Protein AF-A0A399X4R3-F1 (afdb_monomer_lite)

Sequence (99 aa):
MFGALAFILGLRTQLQGGKPYWKYVGLLILILGAYAGFGPFYNVVGGSFEAIAYKDLLRGRGQKIMIAHWAGFWLPVSLILIGLLSEFAIRRRTDRSEF

Secondary structure (DSSP, 8-state):
-HHHHHHHHHHHHHHTT--THHHHHHHHHHHHHHHHHHHHHHHHH-SSHHHHHHHHTS-TTHHHHHHHHHHHHHHHHHHHHHHHHHHHHHHHHHHHH--

Foldseek 3Di:
DVLLVLLVVLLVCVVVVHDSPSNVVSLVVLVVQLVVLVVVLCVLCDPDPVVNVVVVVDDDPSVVVNVVSVCSNVVSVVSNVVSVVVVVVVVVVVVVVVD

Radius of gyration: 18.06 Å; chains: 1; bounding box: 40×26×47 Å

pLDDT: mean 70.84, std 12.09, range [47.88, 86.44]

Structure (mmCIF, N/CA/C/O backbone):
data_AF-A0A399X4R3-F1
#
_entry.id   AF-A0A399X4R3-F1
#
loop_
_atom_site.group_PDB
_atom_site.id
_atom_site.type_symbol
_atom_site.label_atom_id
_atom_site.label_alt_id
_atom_site.label_comp_id
_atom_site.label_asym_id
_atom_site.label_entity_id
_atom_site.label_seq_id
_atom_site.pdbx_PDB_ins_code
_atom_site.Cartn_x
_atom_site.Cartn_y
_atom_site.Cartn_z
_atom_site.occupancy
_atom_site.B_iso_or_equiv
_atom_site.auth_seq_id
_atom_site.auth_comp_id
_atom_site.auth_asym_id
_atom_site.auth_atom_id
_atom_site.pdbx_PDB_model_num
ATOM 1 N N . MET A 1 1 ? 3.652 7.305 -1.431 1.00 66.00 1 MET A N 1
ATOM 2 C CA . MET A 1 1 ? 3.969 7.720 -0.042 1.00 66.00 1 MET A CA 1
ATOM 3 C C . MET A 1 1 ? 2.723 8.124 0.750 1.00 66.00 1 MET A C 1
ATOM 5 O O . MET A 1 1 ? 2.492 7.551 1.803 1.00 66.00 1 MET A O 1
ATOM 9 N N . PHE A 1 2 ? 1.881 9.028 0.233 1.00 77.88 2 PHE A N 1
ATOM 10 C CA . PHE A 1 2 ? 0.649 9.472 0.906 1.00 77.88 2 PHE A CA 1
ATOM 11 C C . PHE A 1 2 ? -0.320 8.331 1.283 1.00 77.88 2 PHE A C 1
ATOM 13 O O . PHE A 1 2 ? -0.709 8.225 2.441 1.00 77.88 2 PHE A O 1
ATOM 20 N N . GLY A 1 3 ? -0.627 7.414 0.352 1.00 75.06 3 GLY A N 1
ATOM 21 C CA . GLY A 1 3 ? -1.501 6.262 0.637 1.00 75.06 3 GLY A CA 1
ATOM 22 C C . GLY A 1 3 ? -0.984 5.349 1.757 1.00 75.06 3 GLY A C 1
ATOM 23 O O . GLY A 1 3 ? -1.763 4.887 2.582 1.00 75.06 3 GLY A O 1
ATOM 24 N N . ALA A 1 4 ? 0.338 5.164 1.851 1.00 75.62 4 ALA A N 1
ATOM 25 C CA . ALA A 1 4 ? 0.963 4.377 2.915 1.00 75.62 4 ALA A CA 1
ATOM 26 C C . ALA A 1 4 ? 0.810 5.051 4.287 1.00 75.62 4 ALA A C 1
ATOM 28 O O . ALA A 1 4 ? 0.473 4.393 5.266 1.00 75.62 4 ALA A O 1
ATOM 29 N N . LEU A 1 5 ? 1.008 6.371 4.352 1.00 83.88 5 LEU A N 1
ATOM 30 C CA . LEU A 1 5 ? 0.842 7.148 5.583 1.00 83.88 5 LEU A CA 1
ATOM 31 C C . LEU A 1 5 ? -0.613 7.154 6.060 1.00 83.88 5 LEU A C 1
ATOM 33 O O . LEU A 1 5 ? -0.864 6.889 7.233 1.00 83.88 5 LEU A O 1
ATOM 37 N N . ALA A 1 6 ? -1.568 7.390 5.155 1.00 84.31 6 ALA A N 1
ATOM 38 C CA . ALA A 1 6 ? -2.996 7.334 5.470 1.00 84.31 6 ALA A CA 1
ATOM 39 C C . ALA A 1 6 ? -3.406 5.943 5.983 1.00 84.31 6 ALA A C 1
ATOM 41 O O . ALA A 1 6 ? -4.120 5.830 6.980 1.00 84.31 6 ALA A O 1
ATOM 42 N N . PHE A 1 7 ? -2.879 4.886 5.356 1.00 83.62 7 PHE A N 1
ATOM 43 C CA . PHE A 1 7 ? -3.111 3.510 5.775 1.00 83.62 7 PHE A CA 1
ATOM 44 C C . PHE A 1 7 ? -2.568 3.235 7.190 1.00 83.62 7 PHE A C 1
ATOM 46 O O . PHE A 1 7 ? -3.303 2.731 8.039 1.00 83.62 7 PHE A O 1
ATOM 53 N N . ILE A 1 8 ? -1.318 3.620 7.478 1.00 82.69 8 ILE A N 1
ATOM 54 C CA . ILE A 1 8 ? -0.685 3.431 8.798 1.00 82.69 8 ILE A CA 1
ATOM 55 C C . ILE A 1 8 ? -1.412 4.229 9.887 1.00 82.69 8 ILE A C 1
ATOM 57 O O . ILE A 1 8 ? -1.657 3.703 10.975 1.00 82.69 8 ILE A O 1
ATOM 61 N N . LEU A 1 9 ? -1.780 5.483 9.604 1.00 85.75 9 LEU A N 1
ATOM 62 C CA . LEU A 1 9 ? -2.552 6.320 10.525 1.00 85.75 9 LEU A CA 1
ATOM 63 C C . LEU A 1 9 ? -3.908 5.689 10.838 1.00 85.75 9 LEU A C 1
ATOM 65 O O . LEU A 1 9 ? -4.291 5.620 12.005 1.00 85.75 9 LEU A O 1
ATOM 69 N N . GLY A 1 10 ? -4.586 5.171 9.813 1.00 84.56 10 GLY A N 1
ATOM 70 C CA . GLY A 1 10 ? -5.834 4.429 9.950 1.00 84.56 10 GLY A CA 1
ATOM 71 C C . GLY A 1 10 ? -5.705 3.151 10.776 1.00 84.56 10 GLY A C 1
ATOM 72 O O . GLY A 1 10 ? -6.560 2.863 11.612 1.00 84.56 10 GLY A O 1
ATOM 73 N N . LEU A 1 11 ? -4.620 2.398 10.576 1.00 82.75 11 LEU A N 1
ATOM 74 C CA . LEU A 1 11 ? -4.331 1.193 11.350 1.00 82.75 11 LEU A CA 1
ATOM 75 C C . LEU A 1 11 ? -4.107 1.532 12.830 1.00 82.75 11 LEU A C 1
ATOM 77 O O . LEU A 1 11 ? -4.670 0.881 13.707 1.00 82.75 11 LEU A O 1
ATOM 81 N N . ARG A 1 12 ? -3.330 2.585 13.119 1.00 83.94 12 ARG A N 1
ATOM 82 C CA . ARG A 1 12 ? -3.121 3.055 1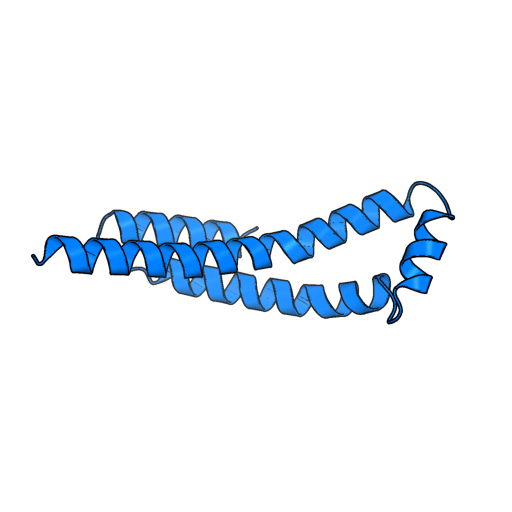4.495 1.00 83.94 12 ARG A CA 1
ATOM 83 C C . ARG A 1 12 ? -4.416 3.520 15.151 1.00 83.94 12 ARG A C 1
ATOM 85 O O . ARG A 1 12 ? -4.641 3.171 16.304 1.00 83.94 12 ARG A O 1
ATOM 92 N N . THR A 1 13 ? -5.269 4.256 14.435 1.00 86.06 13 THR A N 1
ATOM 93 C CA . THR A 1 13 ? -6.567 4.688 14.985 1.00 86.06 13 THR A CA 1
ATOM 94 C C . THR A 1 13 ? -7.461 3.495 15.298 1.00 86.06 13 THR A C 1
ATOM 96 O O . THR A 1 13 ? -8.065 3.471 16.364 1.00 86.06 13 THR A O 1
ATOM 99 N N . GLN A 1 14 ? -7.498 2.476 14.434 1.00 83.19 14 GLN A N 1
ATOM 100 C CA . GLN A 1 14 ? -8.253 1.246 14.696 1.00 83.19 14 GLN A CA 1
ATOM 101 C C . GLN A 1 14 ? -7.743 0.501 15.937 1.00 83.19 14 GLN A C 1
ATOM 103 O O . GLN A 1 14 ? -8.542 0.064 16.760 1.00 83.19 14 GLN A O 1
ATOM 108 N N . LEU A 1 15 ? -6.421 0.387 16.102 1.00 81.00 15 LEU A N 1
ATOM 109 C CA . LEU A 1 15 ? -5.815 -0.247 17.280 1.00 81.00 15 LEU A CA 1
ATOM 110 C C . LEU A 1 15 ? -6.094 0.522 18.583 1.00 81.00 15 LEU A C 1
ATOM 112 O O . LEU A 1 15 ? -6.059 -0.070 19.656 1.00 81.00 15 LEU A O 1
ATOM 116 N N . GLN A 1 16 ? -6.386 1.820 18.493 1.00 85.94 16 GLN A N 1
ATOM 117 C CA . GLN A 1 16 ? -6.798 2.669 19.616 1.00 85.94 16 GLN A CA 1
ATOM 118 C C . GLN A 1 16 ? -8.324 2.674 19.844 1.00 85.94 16 GLN A C 1
ATOM 120 O O . GLN A 1 16 ? -8.814 3.466 20.643 1.00 85.94 16 GLN A O 1
ATOM 125 N N . GLY A 1 17 ? -9.087 1.825 19.143 1.00 81.31 17 GLY A N 1
ATOM 126 C CA . GLY A 1 17 ? -10.553 1.762 19.245 1.00 81.31 17 GLY A CA 1
ATOM 127 C C . GLY A 1 17 ? -11.296 2.852 18.460 1.00 81.31 17 GLY A C 1
ATOM 128 O O . GLY A 1 17 ? -12.512 2.986 18.573 1.00 81.31 17 GLY A O 1
ATOM 129 N N . GLY A 1 18 ? -10.583 3.642 17.656 1.00 82.50 18 GLY A N 1
ATOM 130 C CA . GLY A 1 18 ? -11.153 4.656 16.775 1.00 82.50 18 GLY A CA 1
ATOM 131 C C . GLY A 1 18 ? -11.720 4.079 15.474 1.00 82.50 18 GLY A C 1
ATOM 132 O O . GLY A 1 18 ? -11.484 2.929 15.100 1.00 82.50 18 GLY A O 1
ATOM 133 N N . LYS A 1 19 ? -12.464 4.907 14.732 1.00 84.25 19 LYS A N 1
ATOM 134 C CA . LYS A 1 19 ? -13.079 4.494 13.462 1.00 84.25 19 LYS A CA 1
ATOM 135 C C . 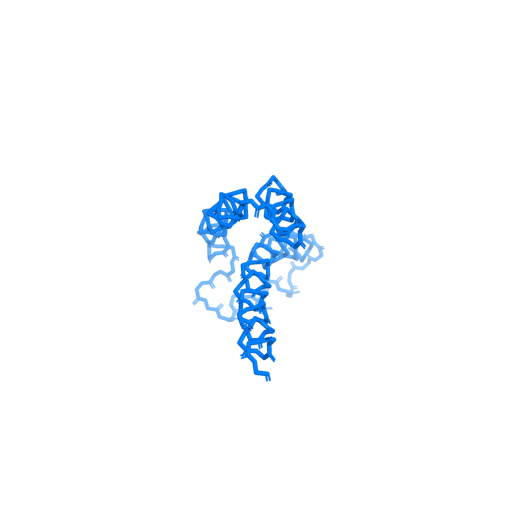LYS A 1 19 ? -12.010 4.316 12.363 1.00 84.25 19 LYS A C 1
ATOM 137 O O . LYS A 1 19 ? -11.276 5.265 12.084 1.00 84.25 19 LYS A O 1
ATOM 142 N N . PRO A 1 20 ? -11.951 3.166 11.665 1.00 82.62 20 PRO A N 1
ATOM 143 C CA . PRO A 1 20 ? -10.877 2.831 10.720 1.00 82.62 20 PRO A CA 1
ATOM 144 C C . PRO A 1 20 ? -10.994 3.500 9.332 1.00 82.62 20 PRO A C 1
ATOM 146 O O . PRO A 1 20 ? -10.434 2.994 8.362 1.00 82.62 20 PRO A O 1
ATOM 149 N N . TYR A 1 21 ? -11.708 4.623 9.182 1.00 85.25 21 TYR A N 1
ATOM 150 C CA . TYR A 1 21 ? -11.979 5.235 7.867 1.00 85.25 21 TYR A CA 1
ATOM 151 C C . TYR A 1 21 ? -10.706 5.541 7.070 1.00 85.25 21 TYR A C 1
ATOM 153 O O . TYR A 1 21 ? -10.597 5.183 5.897 1.00 85.25 21 TYR A O 1
ATOM 161 N N . TRP A 1 22 ? -9.707 6.128 7.730 1.00 82.50 22 TRP A N 1
ATOM 162 C CA . TRP A 1 22 ? -8.427 6.479 7.113 1.00 82.50 22 TRP A CA 1
ATOM 163 C C . TRP A 1 22 ? -7.646 5.266 6.611 1.00 82.50 22 TRP A C 1
ATOM 165 O O . TRP A 1 22 ? -6.916 5.375 5.626 1.00 82.50 22 TRP A O 1
ATOM 175 N N . LYS A 1 23 ? -7.856 4.094 7.222 1.00 84.50 23 LYS A N 1
ATOM 176 C CA . LYS A 1 23 ? -7.231 2.845 6.786 1.00 84.50 23 LYS A CA 1
ATOM 177 C C . LYS A 1 23 ? -7.746 2.463 5.404 1.00 84.50 23 LYS A C 1
ATOM 179 O O . LYS A 1 23 ? -6.951 2.163 4.522 1.00 84.50 23 LYS A O 1
ATOM 184 N N . TYR A 1 24 ? -9.062 2.512 5.203 1.00 82.75 24 TYR A N 1
ATOM 185 C CA . TYR A 1 24 ? -9.684 2.163 3.924 1.00 82.75 24 TYR A CA 1
ATOM 186 C C . TYR A 1 24 ? -9.389 3.195 2.835 1.00 82.75 24 TYR A C 1
ATOM 188 O O . TYR A 1 24 ? -9.102 2.814 1.704 1.00 82.75 24 TYR A O 1
ATOM 196 N N . VAL A 1 25 ? -9.364 4.487 3.183 1.00 86.44 25 VAL A N 1
ATOM 197 C CA . VAL A 1 25 ? -8.934 5.553 2.262 1.00 86.44 25 VAL A CA 1
ATOM 198 C C . VAL A 1 25 ? -7.479 5.344 1.833 1.00 86.44 25 VAL A C 1
ATOM 200 O O . VAL A 1 25 ? -7.173 5.374 0.642 1.00 86.44 25 VAL A O 1
ATOM 203 N N . GLY A 1 26 ? -6.580 5.064 2.782 1.00 83.94 26 GLY A N 1
ATOM 204 C CA . GLY A 1 26 ? -5.182 4.753 2.487 1.00 83.94 26 GLY A CA 1
ATOM 205 C C . GLY A 1 26 ? -5.024 3.505 1.620 1.00 83.94 26 GLY A C 1
ATOM 206 O O . GLY A 1 26 ? -4.268 3.527 0.650 1.00 83.94 26 GLY A O 1
ATOM 207 N N . LEU A 1 27 ? -5.787 2.449 1.914 1.00 83.75 27 LEU A N 1
ATOM 208 C CA . LEU A 1 27 ? -5.800 1.211 1.136 1.00 83.75 27 LEU A CA 1
ATOM 209 C C . LEU A 1 27 ? -6.247 1.451 -0.313 1.00 83.75 27 LEU A C 1
ATOM 211 O O . LEU A 1 27 ? -5.594 0.975 -1.238 1.00 83.75 27 LEU A O 1
ATOM 215 N N . LEU A 1 28 ? -7.306 2.238 -0.520 1.00 85.69 28 LEU A N 1
ATOM 216 C CA . LEU A 1 28 ? -7.797 2.592 -1.852 1.00 85.69 28 LEU A CA 1
ATOM 217 C C . LEU A 1 28 ? -6.732 3.343 -2.663 1.00 85.69 28 LEU A C 1
ATOM 219 O O . LEU A 1 28 ? -6.473 3.005 -3.816 1.00 85.69 28 LEU A O 1
ATOM 223 N N . ILE A 1 29 ? -6.063 4.322 -2.048 1.00 85.75 29 ILE A N 1
ATOM 224 C CA . ILE A 1 29 ? -4.987 5.087 -2.695 1.00 85.75 29 ILE A CA 1
ATOM 225 C C . ILE A 1 29 ? -3.804 4.177 -3.054 1.00 85.75 29 ILE A C 1
ATOM 227 O O . ILE A 1 29 ? -3.197 4.349 -4.111 1.00 85.75 29 ILE A O 1
ATOM 231 N N . LEU A 1 30 ? -3.469 3.204 -2.200 1.00 84.19 30 LEU A N 1
ATOM 232 C CA . LEU A 1 30 ? -2.417 2.225 -2.484 1.00 84.19 30 LEU A CA 1
ATOM 233 C C . LEU A 1 30 ? -2.777 1.325 -3.672 1.00 84.19 30 LEU A C 1
ATOM 235 O O . LEU A 1 30 ? -1.920 1.108 -4.525 1.00 84.19 30 LEU A O 1
ATOM 239 N N . ILE A 1 31 ? -4.025 0.856 -3.761 1.00 82.81 31 ILE A N 1
ATOM 240 C CA . ILE A 1 31 ? -4.511 0.040 -4.888 1.00 82.81 31 ILE A CA 1
ATOM 241 C C . ILE A 1 31 ? -4.452 0.839 -6.192 1.00 82.81 31 ILE A C 1
ATOM 243 O O . ILE A 1 31 ? -3.897 0.359 -7.179 1.00 82.81 31 ILE A O 1
ATOM 247 N N . LEU A 1 32 ? -4.959 2.074 -6.191 1.00 83.44 32 LEU A N 1
ATOM 248 C CA . LEU A 1 32 ? -4.921 2.948 -7.366 1.00 83.44 32 LEU A CA 1
ATOM 249 C C . LEU A 1 32 ? -3.482 3.269 -7.789 1.00 83.44 32 LEU A C 1
ATOM 251 O O . LEU A 1 32 ? -3.171 3.250 -8.977 1.00 83.44 32 LEU A O 1
ATOM 255 N N . GLY A 1 33 ? -2.589 3.506 -6.825 1.00 77.56 33 GLY A N 1
ATOM 256 C CA . GLY A 1 33 ? -1.165 3.716 -7.088 1.00 77.56 33 GLY A CA 1
ATOM 257 C C . GLY A 1 33 ? -0.477 2.480 -7.672 1.00 77.56 33 GLY A C 1
ATOM 258 O O 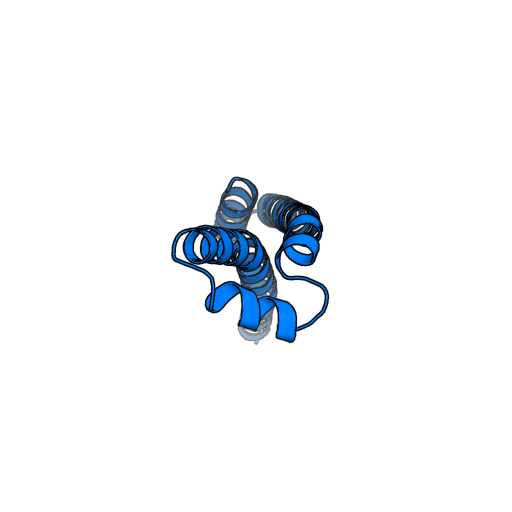. GLY A 1 33 ? 0.294 2.607 -8.621 1.00 77.56 33 GLY A O 1
ATOM 259 N N . ALA A 1 34 ? -0.779 1.287 -7.152 1.00 76.81 34 ALA A N 1
ATOM 260 C CA . ALA A 1 34 ? -0.264 0.028 -7.690 1.00 76.81 34 ALA A CA 1
ATOM 261 C C . ALA A 1 34 ? -0.771 -0.223 -9.119 1.00 76.81 34 ALA A C 1
ATOM 263 O O . ALA A 1 34 ? 0.020 -0.575 -9.992 1.00 76.81 34 ALA A O 1
ATOM 264 N N . TYR A 1 35 ? -2.059 0.024 -9.377 1.00 77.44 35 TYR A N 1
ATOM 265 C CA . TYR A 1 35 ? -2.663 -0.110 -10.704 1.00 77.44 35 TYR A CA 1
ATOM 266 C C . TYR A 1 35 ? -2.059 0.875 -11.715 1.00 77.44 35 TYR A C 1
ATOM 268 O O . TYR A 1 35 ? -1.660 0.477 -12.808 1.00 77.44 35 TYR A O 1
ATOM 276 N N . ALA A 1 36 ? -1.906 2.147 -11.336 1.00 74.06 36 ALA A N 1
ATOM 277 C CA . ALA A 1 36 ? -1.269 3.155 -12.182 1.00 74.06 36 ALA A CA 1
ATOM 278 C C . ALA A 1 36 ? 0.213 2.839 -12.458 1.00 74.06 36 ALA A C 1
ATOM 280 O O . ALA A 1 36 ? 0.703 3.095 -13.556 1.00 74.06 36 ALA A O 1
ATOM 281 N N . GLY A 1 37 ? 0.924 2.256 -11.487 1.00 67.06 37 GLY A N 1
ATOM 282 C CA . GLY A 1 37 ? 2.310 1.806 -11.647 1.00 67.06 37 GLY A CA 1
ATOM 283 C C . GLY A 1 37 ? 2.464 0.520 -12.469 1.00 67.06 37 GLY A C 1
ATOM 284 O O . GLY A 1 37 ? 3.524 0.304 -13.057 1.00 67.06 37 GLY A O 1
ATOM 285 N N . PHE A 1 38 ? 1.419 -0.309 -12.557 1.00 68.06 38 PHE A N 1
ATOM 286 C CA . PHE A 1 38 ? 1.447 -1.591 -13.264 1.00 68.06 38 PHE A CA 1
ATOM 287 C C . PHE A 1 38 ? 1.627 -1.436 -14.780 1.00 68.06 38 PHE A C 1
ATOM 289 O O . PHE A 1 38 ? 2.422 -2.158 -15.374 1.00 68.06 38 PHE A O 1
ATOM 296 N N . GLY A 1 39 ? 0.948 -0.474 -15.412 1.00 65.00 39 GLY A N 1
ATOM 297 C CA . GLY A 1 39 ? 1.061 -0.236 -16.860 1.00 65.00 39 GLY A CA 1
ATOM 298 C C . GLY A 1 39 ? 2.493 0.098 -17.318 1.00 65.00 39 GLY A C 1
ATOM 299 O O . GLY A 1 39 ? 3.043 -0.604 -18.169 1.00 65.00 39 GLY A O 1
ATOM 300 N N . PRO A 1 40 ? 3.148 1.120 -16.732 1.00 63.47 40 PRO A N 1
ATOM 301 C CA . PRO A 1 40 ? 4.555 1.423 -16.992 1.00 63.47 40 PRO A CA 1
ATOM 302 C C . PRO A 1 40 ? 5.491 0.256 -16.654 1.00 63.47 40 PRO A C 1
ATOM 304 O O . PRO A 1 40 ? 6.440 0.003 -17.394 1.00 63.47 40 PRO A O 1
ATOM 307 N N . PHE A 1 41 ? 5.217 -0.483 -15.574 1.00 61.81 41 PHE A N 1
ATOM 308 C CA . PHE A 1 41 ? 5.995 -1.660 -15.186 1.00 61.81 41 PHE A CA 1
ATOM 309 C C . PHE A 1 41 ? 5.928 -2.772 -16.245 1.00 61.81 41 PHE A C 1
ATOM 311 O O . PHE A 1 41 ? 6.972 -3.246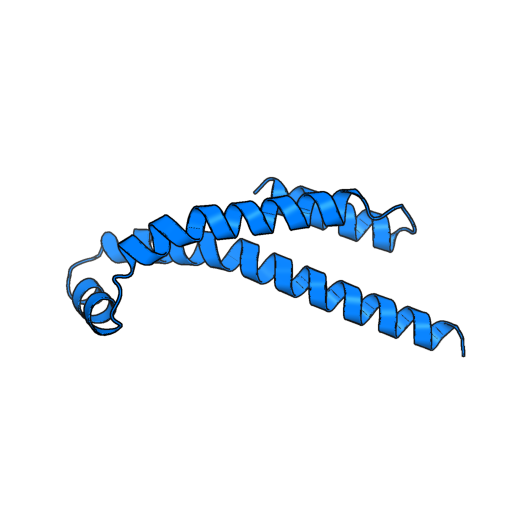 -16.685 1.00 61.81 41 PHE A O 1
ATOM 318 N N . TYR A 1 42 ? 4.732 -3.126 -16.723 1.00 62.41 42 TYR A N 1
ATOM 319 C CA . TYR A 1 42 ? 4.528 -4.128 -17.775 1.00 62.41 42 TYR A CA 1
ATOM 320 C C . TYR A 1 42 ? 5.276 -3.765 -19.069 1.00 62.41 42 TYR A C 1
ATOM 322 O O . TYR A 1 42 ? 5.954 -4.601 -19.668 1.00 62.41 42 TYR A O 1
ATOM 330 N N . ASN A 1 43 ? 5.247 -2.484 -19.445 1.00 62.16 43 ASN A N 1
ATOM 331 C CA . ASN A 1 43 ? 5.944 -1.979 -20.629 1.00 62.16 43 ASN A CA 1
ATOM 332 C C . ASN A 1 43 ? 7.478 -1.967 -20.478 1.00 62.16 43 ASN A C 1
ATOM 334 O O . ASN A 1 43 ? 8.194 -2.126 -21.466 1.00 62.16 43 ASN A O 1
ATOM 338 N N . VAL A 1 44 ? 8.008 -1.785 -19.262 1.00 60.47 44 VAL A N 1
ATOM 339 C CA . VAL A 1 44 ? 9.461 -1.785 -18.996 1.00 60.47 44 VAL A CA 1
ATOM 340 C C . VAL A 1 44 ? 10.021 -3.201 -18.869 1.00 60.47 44 VAL A C 1
ATOM 342 O O . VAL A 1 44 ? 11.152 -3.445 -19.304 1.00 60.47 44 VAL A O 1
ATOM 345 N N . VAL A 1 45 ? 9.252 -4.108 -18.272 1.00 57.66 45 VAL A N 1
ATOM 346 C CA . VAL A 1 45 ? 9.637 -5.503 -18.035 1.00 57.66 45 VAL A CA 1
ATOM 347 C C . VAL A 1 45 ? 9.557 -6.325 -19.328 1.00 57.66 45 VAL A C 1
ATOM 349 O O . VAL A 1 45 ? 10.368 -7.225 -19.512 1.00 57.66 45 VAL A O 1
ATOM 352 N N . GLY A 1 46 ? 8.704 -5.936 -20.283 1.00 49.94 46 GLY A N 1
ATOM 353 C CA . GLY A 1 46 ? 8.547 -6.641 -21.555 1.00 49.94 46 GLY A CA 1
ATOM 354 C C . GLY A 1 46 ? 7.786 -7.951 -21.351 1.00 49.94 46 GLY A C 1
ATOM 355 O O . GLY A 1 46 ? 8.009 -8.673 -20.387 1.00 49.94 46 GLY A O 1
ATOM 356 N N . GLY A 1 47 ? 6.850 -8.264 -22.246 1.00 53.62 47 GLY A N 1
ATOM 357 C CA . GLY A 1 47 ? 5.924 -9.396 -22.101 1.00 53.62 47 GLY A CA 1
ATOM 358 C C . GLY A 1 47 ? 6.550 -10.802 -22.075 1.00 53.62 47 GLY A C 1
ATOM 359 O O . GLY A 1 47 ? 5.805 -11.775 -22.105 1.00 53.62 47 GLY A O 1
ATOM 360 N N . SER A 1 48 ? 7.880 -10.942 -22.026 1.00 53.94 48 SER A N 1
ATOM 361 C CA . SER A 1 48 ? 8.572 -12.228 -21.921 1.00 53.94 48 SER A CA 1
ATOM 362 C C . SER A 1 48 ? 9.730 -12.174 -20.917 1.00 53.94 48 SER A C 1
ATOM 364 O O . SER A 1 48 ? 10.523 -11.234 -20.887 1.00 53.94 48 SER A O 1
ATOM 366 N N . PHE A 1 49 ? 9.851 -13.231 -20.106 1.00 52.12 49 PHE A N 1
ATOM 367 C CA . PHE A 1 49 ? 10.942 -13.433 -19.139 1.00 52.12 49 PHE A CA 1
ATOM 368 C C . PHE A 1 49 ? 12.342 -13.328 -19.785 1.00 52.12 49 PHE A C 1
ATOM 370 O O . PHE A 1 49 ? 13.298 -12.899 -19.141 1.00 52.12 49 PHE A O 1
ATOM 377 N N . GLU A 1 50 ? 12.456 -13.658 -21.075 1.00 48.25 50 GLU A N 1
ATOM 378 C CA . GLU A 1 50 ? 13.689 -13.557 -21.868 1.00 48.25 50 GLU A CA 1
ATOM 379 C C . GLU A 1 50 ? 14.146 -12.107 -22.102 1.00 48.25 50 GLU A C 1
ATOM 381 O O . GLU A 1 50 ? 15.348 -11.836 -22.109 1.00 48.25 50 GLU A O 1
ATOM 386 N N . ALA A 1 51 ? 13.220 -11.147 -22.223 1.00 53.47 51 ALA A N 1
ATOM 387 C CA . ALA A 1 51 ? 13.560 -9.734 -22.414 1.00 53.47 51 ALA A CA 1
ATOM 388 C C . ALA A 1 51 ? 14.161 -9.095 -21.146 1.00 53.47 51 ALA A C 1
ATOM 390 O O . ALA A 1 51 ? 14.991 -8.186 -21.236 1.00 53.47 51 ALA A O 1
ATOM 391 N N . ILE A 1 52 ? 13.781 -9.600 -19.968 1.00 53.44 52 ILE A N 1
ATOM 392 C CA . ILE A 1 52 ? 14.323 -9.189 -18.665 1.00 53.44 52 ILE A CA 1
ATOM 393 C C . ILE A 1 52 ? 15.771 -9.678 -18.529 1.00 53.44 52 ILE A C 1
ATOM 395 O O . ILE A 1 52 ? 16.660 -8.890 -18.207 1.00 53.44 52 ILE A O 1
ATOM 399 N N . ALA A 1 53 ? 16.025 -10.947 -18.868 1.00 50.56 53 ALA A N 1
ATOM 400 C CA . ALA A 1 53 ? 17.355 -11.552 -18.799 1.00 50.56 53 ALA A CA 1
ATOM 401 C C . ALA A 1 53 ? 18.363 -10.892 -19.763 1.00 50.56 53 ALA A C 1
ATOM 403 O O . ALA A 1 53 ? 19.523 -10.683 -19.406 1.00 50.56 53 ALA A O 1
ATOM 404 N N . TYR A 1 54 ? 17.923 -10.488 -20.961 1.00 48.38 54 TYR A N 1
ATOM 405 C CA . TYR A 1 54 ? 18.776 -9.765 -21.915 1.00 48.38 54 TYR A CA 1
ATOM 406 C C . TYR A 1 54 ? 19.053 -8.305 -21.515 1.00 48.38 54 TYR A C 1
ATOM 408 O O . TYR A 1 54 ? 20.104 -7.762 -21.866 1.00 48.38 54 TYR A O 1
ATOM 416 N N . LYS A 1 55 ? 18.159 -7.662 -20.750 1.00 52.53 55 LYS A N 1
ATOM 417 C CA . LYS A 1 55 ? 18.385 -6.311 -20.201 1.00 52.53 55 LYS A CA 1
ATOM 418 C C . LYS A 1 55 ? 19.442 -6.301 -19.097 1.00 52.53 55 LYS A C 1
ATOM 420 O O . LYS A 1 55 ? 20.215 -5.346 -19.023 1.00 52.53 55 LYS A O 1
ATOM 425 N N . ASP A 1 56 ? 19.520 -7.359 -18.292 1.00 52.84 56 ASP A N 1
ATOM 426 C CA . ASP A 1 56 ? 20.544 -7.507 -17.247 1.00 52.84 56 ASP A CA 1
ATOM 427 C C . ASP A 1 56 ? 21.964 -7.689 -17.818 1.00 52.84 56 ASP A C 1
ATOM 429 O O . ASP A 1 56 ? 22.944 -7.280 -17.194 1.00 52.84 56 ASP A O 1
ATOM 433 N N . LEU A 1 57 ? 22.088 -8.185 -19.054 1.00 51.06 57 LEU A N 1
ATOM 434 C CA . LEU A 1 57 ? 23.356 -8.238 -19.795 1.00 51.06 57 L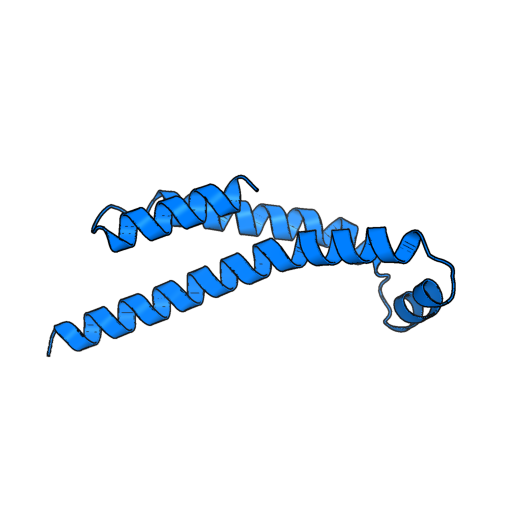EU A CA 1
ATOM 435 C C . LEU A 1 57 ? 23.824 -6.859 -20.314 1.00 51.06 57 LEU A C 1
ATOM 437 O O . LEU A 1 57 ? 25.002 -6.689 -20.636 1.00 51.06 57 LEU A O 1
ATOM 441 N N . LEU A 1 58 ? 22.952 -5.841 -20.347 1.00 49.72 58 LEU A N 1
ATOM 442 C CA . LEU A 1 58 ? 23.247 -4.500 -20.868 1.00 49.72 58 LEU A CA 1
ATOM 443 C C . LEU A 1 58 ? 23.219 -3.417 -19.765 1.00 49.72 58 LEU A C 1
ATOM 445 O O . LEU A 1 58 ? 22.323 -2.584 -19.669 1.00 49.72 58 LEU A O 1
ATOM 449 N N . ARG A 1 59 ? 24.318 -3.380 -18.996 1.00 52.44 59 ARG A N 1
ATOM 450 C CA . ARG A 1 59 ? 24.927 -2.207 -18.319 1.00 52.44 59 ARG A CA 1
ATOM 451 C C . ARG A 1 59 ? 24.071 -1.390 -17.319 1.00 52.44 59 ARG A C 1
ATOM 453 O O . ARG A 1 59 ? 23.420 -0.404 -17.659 1.00 52.44 59 ARG A O 1
ATOM 460 N N . GLY A 1 60 ? 24.303 -1.651 -16.027 1.00 56.31 60 GLY A N 1
ATOM 461 C CA . GLY A 1 60 ? 24.655 -0.688 -14.955 1.00 56.31 60 GLY A CA 1
ATOM 462 C C . GLY A 1 60 ? 23.678 0.429 -14.528 1.00 56.31 60 GLY A C 1
ATOM 463 O O . GLY A 1 60 ? 23.445 0.610 -13.332 1.00 56.31 60 GLY A O 1
ATOM 464 N N . ARG A 1 61 ? 23.111 1.212 -15.457 1.00 53.78 61 ARG A N 1
ATOM 465 C CA . ARG A 1 61 ? 22.110 2.264 -15.159 1.00 53.78 61 ARG A CA 1
ATOM 466 C C . ARG A 1 61 ? 20.675 1.743 -15.253 1.00 53.78 61 ARG A C 1
ATOM 468 O O . ARG A 1 61 ? 19.838 2.166 -14.459 1.00 53.78 61 ARG A O 1
ATOM 475 N N . GLY A 1 62 ? 20.408 0.797 -16.158 1.00 55.94 62 GLY A N 1
ATOM 476 C CA . GLY A 1 62 ? 19.088 0.169 -16.300 1.00 55.94 62 GLY A CA 1
ATOM 477 C C . GLY A 1 62 ? 18.665 -0.602 -15.048 1.00 55.94 62 GLY A C 1
ATOM 478 O O . GLY A 1 62 ? 17.517 -0.508 -14.626 1.00 55.94 62 GLY A O 1
ATOM 479 N N . GLN A 1 63 ? 19.618 -1.258 -14.382 1.00 57.31 63 GLN A N 1
ATOM 480 C CA . GLN A 1 63 ? 19.375 -2.076 -13.192 1.00 57.31 63 GLN A CA 1
ATOM 481 C C . GLN A 1 63 ? 18.864 -1.250 -11.998 1.00 57.31 63 GLN A C 1
ATOM 483 O O . GLN A 1 63 ? 17.909 -1.642 -11.336 1.00 57.31 63 GLN A O 1
ATOM 488 N N . LYS A 1 64 ? 19.425 -0.055 -11.755 1.00 58.78 64 LYS A N 1
ATOM 489 C CA . LYS A 1 64 ? 18.966 0.842 -10.674 1.00 58.78 64 LYS A CA 1
ATOM 490 C C . LYS A 1 64 ? 17.551 1.370 -10.923 1.00 58.78 64 LYS A C 1
ATOM 492 O O . LYS A 1 64 ? 16.754 1.450 -9.993 1.00 58.78 64 LYS A O 1
ATOM 497 N N . ILE A 1 65 ? 17.233 1.698 -12.176 1.00 62.34 65 ILE A N 1
ATOM 498 C CA . ILE A 1 65 ? 15.898 2.161 -12.580 1.00 62.34 65 ILE A CA 1
ATOM 499 C C . ILE A 1 65 ? 14.884 1.018 -12.464 1.00 62.34 65 ILE A C 1
ATOM 501 O O . ILE A 1 65 ? 13.774 1.237 -11.981 1.00 62.34 65 ILE A O 1
ATOM 505 N N . MET A 1 66 ? 15.282 -0.198 -12.845 1.00 62.28 66 MET A N 1
ATOM 506 C CA . MET A 1 66 ? 14.465 -1.401 -12.724 1.00 62.28 66 MET A CA 1
ATOM 507 C C . MET A 1 66 ? 14.174 -1.724 -11.255 1.00 62.28 66 MET A C 1
ATOM 509 O O . MET A 1 66 ? 13.010 -1.873 -10.900 1.00 62.28 66 MET A O 1
ATOM 513 N N . ILE A 1 67 ? 15.182 -1.713 -10.376 1.00 64.94 67 ILE A N 1
ATOM 514 C CA . ILE A 1 67 ? 14.998 -1.921 -8.928 1.00 64.94 67 ILE A CA 1
ATOM 515 C C . ILE A 1 67 ? 14.080 -0.849 -8.324 1.00 64.94 67 ILE A C 1
ATOM 517 O O . ILE A 1 67 ? 13.195 -1.180 -7.541 1.00 64.94 67 ILE A O 1
ATOM 521 N N . ALA A 1 68 ? 14.236 0.424 -8.703 1.00 65.94 68 ALA A N 1
ATOM 522 C CA . ALA A 1 68 ? 13.365 1.498 -8.221 1.00 65.94 68 ALA A CA 1
ATOM 523 C C . ALA A 1 68 ? 11.903 1.325 -8.677 1.00 65.94 68 ALA A C 1
ATOM 525 O O . ALA A 1 68 ? 10.987 1.576 -7.895 1.00 65.94 68 ALA A O 1
ATOM 526 N N . HIS A 1 69 ? 11.673 0.848 -9.904 1.00 66.62 69 HIS A N 1
ATOM 527 C CA . HIS A 1 69 ? 10.329 0.525 -10.399 1.00 66.62 69 HIS A CA 1
ATOM 528 C C . HIS A 1 69 ? 9.737 -0.700 -9.698 1.00 66.62 69 HIS A C 1
ATOM 530 O O . HIS A 1 69 ? 8.578 -0.664 -9.288 1.00 66.62 69 HIS A O 1
ATOM 536 N N . TRP A 1 70 ? 10.537 -1.750 -9.496 1.00 65.81 70 TRP A N 1
ATOM 537 C CA . TRP A 1 70 ? 10.148 -2.920 -8.710 1.00 65.81 70 TRP A CA 1
ATOM 538 C C . TRP A 1 70 ? 9.773 -2.514 -7.281 1.00 65.81 70 TRP A C 1
ATOM 540 O O . TRP A 1 70 ? 8.694 -2.867 -6.816 1.00 65.81 70 TRP A O 1
ATOM 550 N N . ALA A 1 71 ? 10.588 -1.703 -6.606 1.00 67.12 71 ALA A N 1
ATOM 551 C CA . ALA A 1 71 ? 10.278 -1.192 -5.273 1.00 67.12 71 ALA A CA 1
ATOM 552 C C . ALA A 1 71 ? 9.009 -0.319 -5.267 1.00 67.12 71 ALA A C 1
ATOM 554 O O . ALA A 1 71 ? 8.168 -0.465 -4.382 1.00 67.12 71 ALA A O 1
ATOM 555 N N . GLY A 1 72 ? 8.833 0.549 -6.268 1.00 66.94 72 GLY A N 1
ATOM 556 C CA . GLY A 1 72 ? 7.647 1.396 -6.414 1.00 66.94 72 GLY A CA 1
ATOM 557 C C . GLY A 1 72 ? 6.346 0.615 -6.627 1.00 66.94 72 GLY A C 1
ATOM 558 O O . GLY A 1 72 ? 5.300 1.046 -6.144 1.00 66.94 72 GLY A O 1
ATOM 559 N N . PHE A 1 73 ? 6.415 -0.542 -7.289 1.00 71.19 73 PHE A N 1
ATOM 560 C CA . PHE A 1 73 ? 5.280 -1.442 -7.501 1.00 71.19 73 PHE A CA 1
ATOM 561 C C . PHE A 1 73 ? 5.019 -2.363 -6.299 1.00 71.19 73 PHE A C 1
ATOM 563 O O . PHE A 1 73 ? 3.889 -2.472 -5.825 1.00 71.19 73 PHE A O 1
ATOM 570 N N . TRP A 1 74 ? 6.059 -2.998 -5.755 1.00 73.94 74 TRP A N 1
ATOM 571 C CA . TRP A 1 74 ? 5.914 -3.977 -4.674 1.00 73.94 74 TRP A CA 1
ATOM 572 C C . TRP A 1 74 ? 5.616 -3.357 -3.317 1.00 73.94 74 TRP A C 1
ATOM 574 O O . TRP A 1 74 ? 4.976 -4.006 -2.491 1.00 73.94 74 TRP A O 1
ATOM 584 N N . LEU A 1 75 ? 6.028 -2.112 -3.070 1.00 74.25 75 LEU A N 1
ATOM 585 C CA . LEU A 1 75 ? 5.738 -1.418 -1.817 1.00 74.25 75 LEU A CA 1
ATOM 586 C C . LEU A 1 75 ? 4.221 -1.292 -1.557 1.00 74.25 75 LEU A C 1
ATOM 588 O O . LEU A 1 75 ? 3.774 -1.742 -0.501 1.00 74.25 75 LEU A O 1
ATOM 592 N N . PRO A 1 76 ? 3.394 -0.738 -2.470 1.00 70.50 76 PRO A N 1
ATOM 593 C CA . PRO A 1 76 ? 1.952 -0.684 -2.258 1.00 70.50 76 PRO A CA 1
ATOM 594 C C . PRO A 1 76 ? 1.302 -2.073 -2.216 1.00 70.50 76 PRO A C 1
ATOM 596 O O . PRO A 1 76 ? 0.437 -2.284 -1.370 1.00 70.50 76 PRO A O 1
ATOM 599 N N . VAL A 1 77 ? 1.749 -3.036 -3.033 1.00 77.25 77 VAL A N 1
ATOM 600 C CA . VAL A 1 77 ? 1.248 -4.428 -2.996 1.00 77.25 77 VAL A CA 1
ATOM 601 C C . VAL A 1 77 ? 1.492 -5.074 -1.629 1.00 77.25 77 VAL A C 1
ATOM 603 O O . VAL A 1 77 ? 0.575 -5.636 -1.031 1.00 77.25 77 VAL A O 1
ATOM 606 N N . SER A 1 78 ? 2.703 -4.929 -1.090 1.00 76.50 78 SER A N 1
ATOM 607 C CA . SER A 1 78 ? 3.073 -5.433 0.238 1.00 76.50 78 SER A CA 1
ATOM 608 C C . SER A 1 78 ? 2.238 -4.782 1.341 1.00 76.50 78 SER A C 1
ATOM 610 O O . SER A 1 78 ? 1.778 -5.464 2.252 1.00 76.50 78 SER A O 1
ATOM 612 N N . LEU A 1 79 ? 1.990 -3.472 1.251 1.00 75.31 79 LEU A N 1
ATOM 613 C CA . LEU A 1 79 ? 1.163 -2.749 2.221 1.00 75.31 79 LEU A CA 1
ATOM 614 C C . LEU A 1 79 ? -0.309 -3.177 2.177 1.00 75.31 79 LEU A C 1
ATOM 616 O O . LEU A 1 79 ? -0.932 -3.300 3.230 1.00 75.31 79 LEU A O 1
ATOM 620 N N . ILE A 1 80 ? -0.852 -3.451 0.987 1.00 79.06 80 ILE A N 1
ATOM 621 C CA . ILE A 1 80 ? -2.199 -4.019 0.829 1.00 79.06 80 ILE A CA 1
ATOM 622 C C . ILE A 1 80 ? -2.269 -5.395 1.502 1.00 79.06 80 ILE A C 1
ATOM 624 O O . ILE A 1 80 ? -3.176 -5.642 2.295 1.00 79.06 80 ILE A O 1
ATOM 628 N N . LEU A 1 81 ? -1.285 -6.261 1.249 1.00 81.25 81 LEU A N 1
ATOM 629 C CA . LEU A 1 81 ? -1.173 -7.585 1.869 1.00 81.25 81 LEU A CA 1
ATOM 630 C C . LEU A 1 81 ? -1.091 -7.506 3.398 1.00 81.25 81 LEU A C 1
ATOM 632 O O . LEU A 1 81 ? -1.837 -8.198 4.087 1.00 81.25 81 LEU A O 1
ATOM 636 N N . ILE A 1 82 ? -0.251 -6.618 3.937 1.00 81.06 82 ILE A N 1
ATOM 637 C CA . ILE A 1 82 ? -0.173 -6.350 5.382 1.00 81.06 82 ILE A CA 1
ATOM 638 C C . ILE A 1 82 ? -1.528 -5.870 5.911 1.00 81.06 82 ILE A C 1
ATOM 640 O O . ILE A 1 82 ? -1.948 -6.276 6.995 1.00 81.06 82 ILE A O 1
ATOM 644 N N . GLY A 1 83 ? -2.251 -5.047 5.150 1.00 75.56 83 GLY A N 1
ATOM 645 C CA . GLY A 1 83 ? -3.586 -4.605 5.529 1.00 75.56 83 GLY A CA 1
ATOM 646 C C . GLY A 1 83 ? -4.614 -5.724 5.595 1.00 75.56 83 GLY A C 1
ATOM 647 O O . GLY A 1 83 ? -5.349 -5.805 6.577 1.00 75.56 83 GLY A O 1
ATOM 648 N N . LEU A 1 84 ? -4.613 -6.633 4.627 1.00 81.06 84 LEU A N 1
ATOM 649 C CA . LEU A 1 84 ? -5.487 -7.807 4.643 1.00 81.06 84 LEU A CA 1
ATOM 650 C C . LEU A 1 84 ? -5.126 -8.767 5.787 1.00 81.06 84 LEU A C 1
ATOM 652 O O . LEU A 1 84 ? -6.007 -9.228 6.513 1.00 81.06 84 LEU A O 1
ATOM 656 N N . LEU A 1 85 ? -3.831 -9.018 6.001 1.00 83.50 85 LEU A N 1
ATOM 657 C CA . LEU A 1 85 ? -3.343 -9.880 7.082 1.00 83.50 85 LEU A CA 1
ATOM 658 C C . LEU A 1 85 ? -3.619 -9.288 8.468 1.00 83.50 85 LEU A C 1
ATOM 660 O O . LEU A 1 85 ? -3.969 -10.024 9.388 1.00 83.50 85 LEU A O 1
ATOM 664 N N . SER A 1 86 ? -3.491 -7.969 8.627 1.00 76.94 86 SER A N 1
ATOM 665 C CA . SER A 1 86 ? -3.817 -7.295 9.887 1.00 76.94 86 SER A CA 1
ATOM 666 C C . SER A 1 86 ? -5.309 -7.370 10.201 1.00 76.94 86 SER A C 1
ATOM 668 O O . SER A 1 86 ? -5.654 -7.649 11.342 1.00 76.94 86 SER A O 1
ATOM 670 N N . GLU A 1 87 ? -6.192 -7.226 9.209 1.00 77.94 87 GLU A N 1
ATOM 671 C CA . GLU A 1 87 ? -7.632 -7.456 9.388 1.00 77.94 87 GLU A CA 1
ATOM 672 C C . GLU A 1 87 ? -7.931 -8.890 9.824 1.00 77.94 87 GLU A C 1
ATOM 674 O O . GLU A 1 87 ? -8.662 -9.102 10.791 1.00 77.94 87 GLU A O 1
ATOM 679 N N . PHE A 1 88 ? -7.314 -9.875 9.170 1.00 82.12 88 PHE A N 1
ATOM 680 C CA . PHE A 1 88 ? -7.467 -11.275 9.554 1.00 82.12 88 PHE A CA 1
ATOM 681 C C . PHE A 1 88 ? -6.985 -11.530 10.991 1.00 82.12 88 PHE A C 1
ATOM 683 O O . PHE A 1 88 ? -7.680 -12.172 11.777 1.00 82.12 88 PHE A O 1
ATOM 690 N N . ALA A 1 89 ? -5.824 -10.989 11.367 1.00 80.94 89 ALA A N 1
ATOM 691 C CA . ALA A 1 89 ? -5.265 -11.138 12.708 1.00 80.94 89 ALA A CA 1
ATOM 692 C C . ALA A 1 89 ? -6.091 -10.421 13.790 1.00 80.94 89 ALA A C 1
ATOM 694 O O . ALA A 1 89 ? -6.237 -10.958 14.889 1.00 80.94 89 ALA A O 1
ATOM 695 N N . ILE A 1 90 ? -6.628 -9.232 13.493 1.00 75.88 90 ILE A N 1
ATOM 696 C CA . ILE A 1 90 ? -7.492 -8.472 14.407 1.00 75.88 90 ILE A CA 1
ATOM 697 C C . ILE A 1 90 ? -8.795 -9.239 14.641 1.00 75.88 90 ILE A C 1
ATOM 699 O O . ILE A 1 90 ? -9.117 -9.506 15.794 1.00 75.88 90 ILE A O 1
ATOM 703 N N . ARG A 1 91 ? -9.478 -9.686 13.577 1.00 76.25 91 ARG A N 1
ATOM 704 C CA . ARG A 1 91 ? -10.707 -10.495 13.689 1.00 76.25 91 ARG A CA 1
ATOM 705 C C . ARG A 1 91 ? -10.486 -11.747 14.531 1.00 76.25 91 ARG A C 1
ATOM 707 O O . ARG A 1 91 ? -11.219 -11.992 15.478 1.00 76.25 91 ARG A O 1
ATOM 714 N N . ARG A 1 92 ? -9.393 -12.472 14.273 1.00 76.44 92 ARG A N 1
ATOM 715 C CA . ARG A 1 92 ? -9.052 -13.688 15.025 1.00 76.44 92 ARG A CA 1
ATOM 716 C C . ARG A 1 92 ? -8.737 -13.4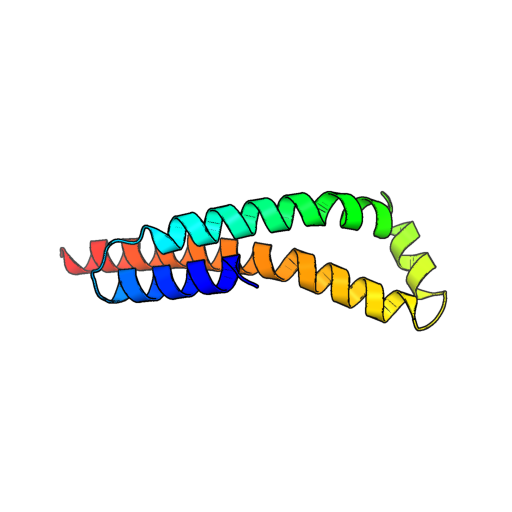33 16.506 1.00 76.44 92 ARG A C 1
ATOM 718 O O . ARG A 1 92 ? -8.879 -14.346 17.315 1.00 76.44 92 ARG A O 1
ATOM 725 N N . ARG A 1 93 ? -8.245 -12.238 16.868 1.00 69.62 93 ARG A N 1
ATOM 726 C CA . ARG A 1 93 ? -8.068 -11.840 18.277 1.00 69.62 93 ARG A CA 1
ATOM 727 C C . ARG A 1 93 ? -9.403 -11.507 18.928 1.00 69.62 93 ARG A C 1
ATOM 729 O O . ARG A 1 93 ? -9.612 -11.949 20.049 1.00 69.62 93 ARG A O 1
ATOM 736 N N . THR A 1 94 ? -10.267 -10.770 18.234 1.00 66.44 94 THR A N 1
ATOM 737 C CA . THR A 1 94 ? -11.609 -10.427 18.719 1.00 66.44 94 THR A CA 1
ATOM 738 C C . THR A 1 94 ? -12.437 -11.686 18.987 1.00 66.44 94 THR A C 1
ATOM 740 O O . THR A 1 94 ? -12.937 -11.839 20.095 1.00 66.44 94 THR A O 1
ATOM 743 N N . ASP A 1 95 ? -12.448 -12.652 18.062 1.00 64.25 95 ASP A N 1
ATOM 744 C CA . ASP A 1 95 ? -13.172 -13.923 18.243 1.00 64.25 95 ASP A CA 1
ATOM 745 C C . ASP A 1 95 ? -12.664 -14.740 19.448 1.00 64.25 95 ASP A C 1
ATOM 747 O O . ASP A 1 95 ? -13.413 -15.495 20.055 1.00 64.25 95 ASP A O 1
ATOM 751 N N . ARG A 1 96 ? -11.379 -14.612 19.813 1.00 60.91 96 ARG A N 1
ATOM 752 C CA . ARG A 1 96 ? -10.795 -15.303 20.977 1.00 60.91 96 ARG A CA 1
ATOM 753 C C . ARG A 1 96 ? -11.057 -14.611 22.310 1.00 60.91 96 ARG A C 1
ATOM 755 O O . ARG A 1 96 ? -10.884 -15.262 23.329 1.00 60.91 96 ARG A O 1
ATOM 762 N N . SER A 1 97 ? -11.374 -13.318 22.320 1.00 59.41 97 SER A N 1
ATOM 763 C CA . SER A 1 97 ? -11.675 -12.578 23.555 1.00 59.41 97 SER A CA 1
ATOM 764 C C . SER A 1 97 ? -13.139 -12.676 23.984 1.00 59.41 97 SER A C 1
ATOM 766 O O . SER A 1 97 ? -13.468 -12.238 25.080 1.00 59.41 97 SER A O 1
ATOM 768 N N . GLU A 1 98 ? -14.009 -13.207 23.121 1.00 53.69 98 GLU A N 1
ATOM 769 C CA . GLU A 1 98 ? -15.431 -13.440 23.411 1.00 53.69 98 GLU A CA 1
ATOM 770 C C . GLU A 1 98 ? -15.714 -14.843 23.996 1.00 53.69 98 GLU A C 1
ATOM 772 O O . GLU A 1 98 ? -16.869 -15.173 24.256 1.00 53.69 98 GLU A O 1
ATOM 777 N N . PHE A 1 99 ? -14.668 -15.643 24.243 1.00 47.88 99 PHE A N 1
ATOM 778 C CA . PHE A 1 99 ? -14.702 -16.921 24.971 1.00 47.88 99 PHE A CA 1
ATOM 779 C C . PHE A 1 99 ? -13.899 -16.820 26.270 1.00 47.88 99 PHE A C 1
ATOM 781 O O . PHE A 1 99 ? -14.288 -17.506 27.241 1.00 47.88 99 PHE A O 1
#